Protein AF-A0A7J6SIX1-F1 (afdb_monomer_lite)

Foldseek 3Di:
DCQCVAPVVQQQSVQPLVSVLLVVLLQVLQVVCVFVRDDPPLSNVLVVLLQVLQCVQLVHRSSPQDSPDPSGDDPVSSVVSSVRSSVVSVVVCVVLVLCRGPVRVVVVVVVVVVVVVVVVVVD

Sequence (123 aa):
VDIPRTFSELSIFTSERIQKMMERILYIWAARNPTPGYVQGINDILTPFVVILLQAKAGLPIKDVNVDDETLPRDGELMEVESDAYWLLSRVLSDIKDYYTPGQPGIQRLILRLKDIVKRVDE

Secondary structure (DSSP, 8-state):
--GGGTTTTSGGGG-HHHHHHHHHHHHHHHHH-TTT-S-TTHHHHHHHHHHHHHHHHHSS-GGG--TTSTTSPPHHHHHHHHHHHHHHHHHHHHHSHHHHSTT-HHHHHHHHHHHHHHHHH--

pLDDT: mean 91.61, std 7.69, range [64.06, 98.56]

Organism: Perkinsus olseni (NCBI:txid32597)

InterPro domains:
  IPR000195 Rab-GAP-TBC domain [PF00566] (2-122)
  IPR000195 Rab-GAP-TBC domain [PS50086] (1-123)
  IPR035969 Rab-GAP-TBC domain superfamily [SSF47923] (1-122)

Structure (mmCIF, N/CA/C/O backbone):
data_AF-A0A7J6SIX1-F1
#
_entry.id   AF-A0A7J6SIX1-F1
#
loop_
_atom_site.group_PDB
_atom_site.id
_atom_site.type_symbol
_atom_site.label_atom_id
_atom_site.label_alt_id
_atom_site.label_comp_id
_atom_site.label_asym_id
_atom_site.label_entity_id
_atom_site.label_seq_id
_atom_site.pdbx_PDB_ins_code
_atom_site.Cartn_x
_atom_site.Cartn_y
_atom_site.Cartn_z
_atom_site.occupancy
_atom_site.B_iso_or_equiv
_atom_site.auth_seq_id
_atom_site.auth_comp_id
_atom_site.auth_asym_id
_atom_site.auth_atom_id
_atom_site.pdbx_PDB_model_num
ATOM 1 N N . VAL A 1 1 ? 11.097 6.589 4.397 1.00 64.81 1 VAL A N 1
ATOM 2 C CA . VAL A 1 1 ? 11.548 5.948 5.664 1.00 64.81 1 VAL A CA 1
ATOM 3 C C . VAL A 1 1 ? 10.816 4.626 5.944 1.00 64.81 1 VAL A C 1
ATOM 5 O O . VAL A 1 1 ? 11.400 3.760 6.585 1.00 64.81 1 VAL A O 1
ATOM 8 N N . ASP A 1 2 ? 9.605 4.392 5.416 1.00 87.19 2 ASP A N 1
ATOM 9 C CA . ASP A 1 2 ? 8.855 3.147 5.703 1.00 87.19 2 ASP A CA 1
ATOM 10 C C . ASP A 1 2 ? 9.098 2.022 4.691 1.00 87.19 2 ASP A C 1
ATOM 12 O O . ASP A 1 2 ? 9.168 0.855 5.072 1.00 87.19 2 ASP A O 1
ATOM 16 N N . ILE A 1 3 ? 9.326 2.367 3.422 1.00 90.69 3 ILE A N 1
ATOM 17 C CA . ILE A 1 3 ? 9.530 1.391 2.345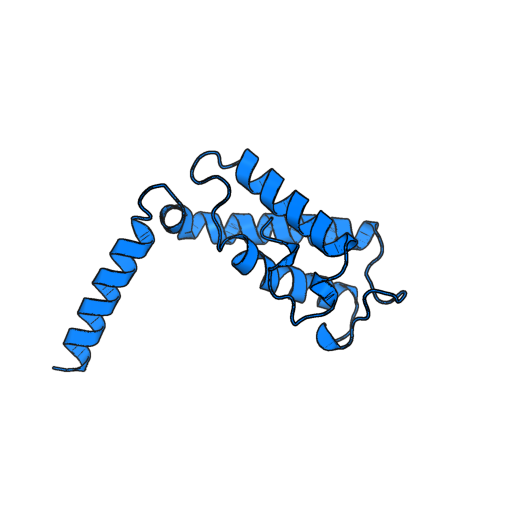 1.00 90.69 3 ILE A CA 1
ATOM 18 C C . ILE A 1 3 ? 10.678 0.403 2.611 1.00 90.69 3 ILE A C 1
ATOM 20 O O . ILE A 1 3 ? 10.418 -0.793 2.522 1.00 90.69 3 ILE A O 1
ATOM 24 N N . PRO A 1 4 ? 11.885 0.816 3.054 1.00 88.06 4 PRO A N 1
ATOM 25 C CA . PRO A 1 4 ? 12.965 -0.142 3.324 1.00 88.06 4 PRO A CA 1
ATOM 26 C C . PRO A 1 4 ? 12.654 -1.162 4.431 1.00 88.06 4 PRO A C 1
ATOM 28 O O . PRO A 1 4 ? 13.326 -2.181 4.537 1.00 88.06 4 PRO A O 1
ATOM 31 N N . ARG A 1 5 ? 11.656 -0.879 5.281 1.00 86.50 5 ARG A N 1
ATOM 32 C CA . ARG A 1 5 ? 11.215 -1.746 6.387 1.00 86.50 5 ARG A CA 1
ATOM 33 C C . ARG A 1 5 ? 9.988 -2.589 6.023 1.00 86.50 5 ARG A C 1
ATOM 35 O O . ARG A 1 5 ? 9.577 -3.434 6.810 1.00 86.50 5 ARG A O 1
ATOM 42 N N . THR A 1 6 ? 9.376 -2.336 4.869 1.00 87.00 6 THR A N 1
ATOM 43 C CA . THR A 1 6 ? 8.121 -2.963 4.448 1.00 87.00 6 THR A CA 1
ATOM 44 C C . THR A 1 6 ? 8.401 -4.371 3.924 1.00 87.00 6 THR A C 1
ATOM 46 O O . THR A 1 6 ? 9.036 -4.518 2.886 1.00 87.00 6 THR A O 1
ATOM 49 N N . PHE A 1 7 ? 7.930 -5.401 4.640 1.00 82.75 7 PHE A N 1
ATOM 50 C CA . PHE A 1 7 ? 8.038 -6.818 4.250 1.00 82.75 7 PHE A CA 1
ATOM 51 C C . PHE A 1 7 ? 9.449 -7.254 3.797 1.00 82.75 7 PHE A C 1
ATOM 53 O O . PHE A 1 7 ? 9.606 -7.971 2.811 1.00 82.75 7 PHE A O 1
ATOM 60 N N . SER A 1 8 ? 10.485 -6.861 4.548 1.00 79.75 8 SER A N 1
ATOM 61 C CA . SER A 1 8 ? 11.899 -7.101 4.202 1.00 79.75 8 SER A CA 1
ATOM 62 C C . SER A 1 8 ? 12.316 -8.578 4.124 1.00 79.75 8 SER A C 1
ATOM 64 O O . SER A 1 8 ? 13.422 -8.873 3.683 1.00 79.75 8 SER A O 1
ATOM 66 N N . GLU A 1 9 ? 11.465 -9.506 4.566 1.00 82.94 9 GLU A N 1
ATOM 67 C CA . GLU A 1 9 ? 11.692 -10.953 4.446 1.00 82.94 9 GLU A CA 1
ATOM 68 C C . GLU A 1 9 ? 11.577 -11.455 2.999 1.00 82.94 9 GLU A C 1
ATOM 70 O O . GLU A 1 9 ? 12.178 -12.469 2.648 1.00 82.94 9 GLU A O 1
ATOM 75 N N . LEU A 1 10 ? 10.828 -10.750 2.144 1.00 84.75 10 LEU A N 1
ATOM 76 C CA . LEU A 1 10 ? 10.752 -11.053 0.718 1.00 84.75 10 LEU A CA 1
ATOM 77 C C . LEU A 1 10 ? 11.826 -10.258 -0.026 1.00 84.75 10 LEU A C 1
ATOM 79 O O . LEU A 1 10 ? 11.788 -9.027 -0.060 1.00 84.75 10 LEU A O 1
ATOM 83 N N . SER A 1 11 ? 12.752 -10.976 -0.669 1.00 86.38 11 SER A N 1
ATOM 84 C CA . SER A 1 11 ? 13.891 -10.407 -1.405 1.00 86.38 11 SER A CA 1
ATOM 85 C C . SER A 1 11 ? 13.474 -9.311 -2.383 1.00 86.38 11 SER A C 1
ATOM 87 O O . SER A 1 11 ? 14.125 -8.279 -2.455 1.00 86.38 11 SER A O 1
ATOM 89 N N . ILE A 1 12 ? 12.341 -9.462 -3.072 1.00 89.12 12 ILE A N 1
ATOM 90 C CA . ILE A 1 12 ? 11.835 -8.458 -4.019 1.00 89.12 12 ILE A CA 1
ATOM 91 C C . ILE A 1 12 ? 11.708 -7.045 -3.427 1.00 89.12 12 ILE A C 1
ATOM 93 O O . ILE A 1 12 ? 11.915 -6.066 -4.143 1.00 89.12 12 ILE A O 1
ATOM 97 N N . PHE A 1 13 ? 11.423 -6.916 -2.127 1.00 91.00 13 PHE A N 1
ATOM 98 C CA . PHE A 1 13 ? 11.275 -5.623 -1.459 1.00 91.00 13 PHE A CA 1
ATOM 99 C C . PHE A 1 13 ? 12.607 -5.020 -1.001 1.00 91.00 13 PHE A C 1
ATOM 101 O O . PHE A 1 13 ? 12.635 -3.860 -0.592 1.00 91.00 13 PHE A O 1
ATOM 108 N N . THR A 1 14 ? 13.724 -5.742 -1.118 1.00 88.88 14 THR A N 1
ATOM 109 C CA . THR A 1 14 ? 15.070 -5.170 -0.949 1.00 88.88 14 THR A CA 1
ATOM 110 C C . THR A 1 14 ? 15.581 -4.510 -2.234 1.00 88.88 14 THR A C 1
ATOM 112 O O . THR A 1 14 ? 16.511 -3.708 -2.179 1.00 88.88 14 THR A O 1
ATOM 115 N N . SER A 1 15 ? 14.942 -4.779 -3.381 1.00 89.69 15 SER A N 1
ATOM 116 C CA . SER A 1 15 ? 15.270 -4.163 -4.668 1.00 89.69 15 SER A CA 1
ATOM 117 C C . SER A 1 15 ? 15.062 -2.651 -4.657 1.00 89.69 15 SER A C 1
ATOM 119 O O . SER A 1 15 ? 13.937 -2.174 -4.497 1.00 89.69 15 SER A O 1
ATOM 121 N N . GLU A 1 16 ? 16.108 -1.882 -4.961 1.00 90.44 16 GLU A N 1
ATOM 122 C CA . GLU A 1 16 ? 16.004 -0.421 -5.073 1.00 90.44 16 GLU A CA 1
ATOM 123 C C . GLU A 1 16 ? 15.000 0.004 -6.164 1.00 90.44 16 GLU A C 1
ATOM 125 O O . GLU A 1 16 ? 14.288 0.999 -6.008 1.00 90.44 16 GLU A O 1
ATOM 130 N N . ARG A 1 17 ? 14.883 -0.769 -7.257 1.00 91.00 17 ARG A N 1
ATOM 131 C CA . ARG A 1 17 ? 13.912 -0.504 -8.336 1.00 91.00 17 ARG A CA 1
ATOM 132 C C . ARG A 1 17 ? 12.476 -0.617 -7.822 1.00 91.00 17 ARG A C 1
ATOM 134 O O . ARG A 1 17 ? 11.673 0.289 -8.059 1.00 91.00 17 ARG A O 1
ATOM 141 N N . ILE A 1 18 ? 12.173 -1.684 -7.080 1.00 92.50 18 ILE A N 1
ATOM 142 C CA . ILE A 1 18 ? 10.844 -1.912 -6.495 1.00 92.50 18 ILE A CA 1
ATOM 143 C C . ILE A 1 18 ? 10.557 -0.900 -5.386 1.00 92.50 18 ILE A C 1
ATOM 145 O O . ILE A 1 18 ? 9.470 -0.324 -5.358 1.00 92.50 18 ILE A O 1
ATOM 149 N N . GLN A 1 19 ? 11.533 -0.599 -4.527 1.00 94.19 19 GLN A N 1
ATOM 150 C CA . GLN A 1 19 ? 11.377 0.412 -3.482 1.00 94.19 19 GLN A CA 1
ATOM 151 C C . GLN A 1 19 ? 11.049 1.786 -4.075 1.00 94.19 19 GLN A C 1
ATOM 153 O O . GLN A 1 19 ? 10.064 2.400 -3.673 1.00 94.19 19 GLN A O 1
ATOM 158 N N . LYS A 1 20 ? 11.791 2.238 -5.095 1.00 94.62 20 LYS A N 1
ATOM 159 C CA . LYS A 1 20 ? 11.509 3.510 -5.780 1.00 94.62 20 LYS A CA 1
ATOM 160 C C . LYS A 1 20 ? 10.130 3.529 -6.434 1.00 94.62 20 LYS A C 1
ATOM 162 O O . LYS A 1 20 ? 9.469 4.564 -6.417 1.00 94.62 20 LYS A O 1
ATOM 167 N N . MET A 1 21 ? 9.691 2.412 -7.014 1.00 96.06 21 MET A N 1
ATOM 168 C CA . MET A 1 21 ? 8.339 2.281 -7.566 1.00 96.06 21 MET A CA 1
ATOM 169 C C . MET A 1 21 ? 7.278 2.449 -6.473 1.00 96.06 21 MET A C 1
ATOM 171 O O . MET A 1 21 ? 6.368 3.261 -6.615 1.00 96.06 21 MET A O 1
ATOM 175 N N . MET A 1 22 ? 7.424 1.749 -5.347 1.00 97.44 22 MET A N 1
ATOM 176 C CA . MET A 1 22 ? 6.502 1.876 -4.218 1.00 97.44 22 MET A CA 1
ATOM 177 C C . MET A 1 22 ? 6.497 3.290 -3.628 1.00 97.44 22 MET A C 1
ATOM 179 O O . MET A 1 22 ? 5.429 3.828 -3.337 1.00 97.44 22 MET A O 1
ATOM 183 N N . GLU A 1 23 ? 7.664 3.923 -3.491 1.00 97.00 23 GLU A N 1
ATOM 184 C CA . GLU A 1 23 ? 7.777 5.308 -3.028 1.00 97.00 23 GLU A CA 1
ATOM 185 C C . GLU A 1 23 ? 7.020 6.275 -3.940 1.00 97.00 23 GLU A C 1
ATOM 187 O O . GLU A 1 23 ? 6.272 7.112 -3.434 1.00 97.00 23 GLU A O 1
ATOM 192 N N . ARG A 1 24 ? 7.140 6.135 -5.269 1.00 97.56 24 ARG A N 1
ATOM 193 C CA . ARG A 1 24 ? 6.382 6.956 -6.227 1.00 97.56 24 ARG A CA 1
ATOM 194 C C . ARG A 1 24 ? 4.878 6.764 -6.076 1.00 97.56 24 ARG A C 1
ATOM 196 O O . ARG A 1 24 ? 4.160 7.758 -5.977 1.00 97.56 24 ARG A O 1
ATOM 203 N N . ILE A 1 25 ? 4.408 5.518 -5.993 1.00 98.19 25 ILE A N 1
ATOM 204 C CA . ILE A 1 25 ? 2.981 5.207 -5.814 1.00 98.19 25 ILE A CA 1
ATOM 205 C C . ILE A 1 25 ? 2.442 5.887 -4.555 1.00 98.19 25 ILE A C 1
ATOM 207 O O . ILE A 1 25 ? 1.458 6.627 -4.619 1.00 98.19 25 ILE A O 1
ATOM 211 N N . LEU A 1 26 ? 3.097 5.664 -3.413 1.00 97.81 26 LEU A N 1
ATOM 212 C CA . LEU A 1 26 ? 2.660 6.202 -2.125 1.00 97.81 26 LEU A CA 1
ATOM 213 C C . LEU A 1 26 ? 2.741 7.728 -2.087 1.00 97.81 26 LEU A C 1
ATOM 215 O O . LEU A 1 26 ? 1.828 8.376 -1.573 1.00 97.81 26 LEU A O 1
ATOM 219 N N . TYR A 1 27 ? 3.796 8.307 -2.662 1.00 97.38 27 TYR A N 1
ATOM 220 C CA . TYR A 1 27 ? 3.969 9.751 -2.753 1.00 97.38 27 TYR A CA 1
ATOM 221 C C . TYR A 1 27 ? 2.861 10.397 -3.589 1.00 97.38 27 TYR A C 1
ATOM 223 O O . TYR A 1 27 ? 2.192 11.319 -3.120 1.00 97.38 27 TYR A O 1
ATOM 231 N N . ILE A 1 28 ? 2.615 9.889 -4.802 1.00 98.00 28 ILE A N 1
ATOM 232 C CA . ILE A 1 28 ? 1.571 10.405 -5.697 1.00 98.00 28 ILE A CA 1
ATOM 233 C C . ILE A 1 28 ? 0.195 10.236 -5.052 1.00 98.00 28 ILE A C 1
ATOM 235 O O . ILE A 1 28 ? -0.635 11.148 -5.109 1.00 98.00 28 ILE A O 1
ATOM 239 N N . TRP A 1 29 ? -0.062 9.089 -4.417 1.00 97.62 29 TRP A N 1
ATOM 240 C CA . TRP A 1 29 ? -1.328 8.845 -3.736 1.00 97.62 29 TRP A CA 1
ATOM 241 C C . TRP A 1 29 ? -1.558 9.841 -2.598 1.00 97.62 29 TRP A C 1
ATOM 243 O O . TRP A 1 29 ? -2.625 10.458 -2.539 1.00 97.62 29 TRP A O 1
ATOM 253 N N . ALA A 1 30 ? -0.553 10.053 -1.745 1.00 96.81 30 ALA A N 1
ATOM 254 C CA . ALA A 1 30 ? -0.624 10.988 -0.629 1.00 96.81 30 ALA A CA 1
ATOM 255 C C . ALA A 1 30 ? -0.800 12.438 -1.101 1.00 96.81 30 ALA A C 1
ATOM 257 O O . ALA A 1 30 ? -1.647 13.155 -0.571 1.00 96.81 30 ALA A O 1
ATOM 258 N N . ALA A 1 31 ? -0.070 12.853 -2.141 1.00 97.19 31 ALA A N 1
ATOM 259 C CA . ALA A 1 31 ? -0.195 14.188 -2.725 1.00 97.19 31 ALA A CA 1
ATOM 260 C C . ALA A 1 31 ? -1.608 14.456 -3.274 1.00 97.19 31 ALA A C 1
ATOM 262 O O . ALA A 1 31 ? -2.122 15.568 -3.166 1.00 97.19 31 ALA A O 1
ATOM 263 N N . ARG A 1 32 ? -2.267 13.430 -3.829 1.00 96.75 32 ARG A N 1
ATOM 264 C CA . ARG A 1 32 ? -3.640 13.521 -4.360 1.00 96.75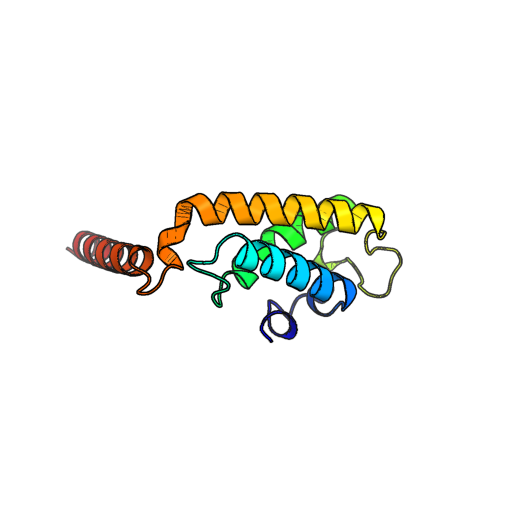 32 ARG A CA 1
ATOM 265 C C . ARG A 1 32 ? -4.724 13.353 -3.297 1.00 96.75 32 ARG A C 1
ATOM 267 O O . ARG A 1 32 ? -5.886 13.644 -3.572 1.00 96.75 32 ARG A O 1
ATOM 274 N N . ASN A 1 33 ? -4.361 12.931 -2.088 1.00 95.31 33 ASN A N 1
ATOM 275 C CA . ASN A 1 33 ? -5.270 12.756 -0.961 1.00 95.31 33 ASN A CA 1
ATOM 276 C C . ASN A 1 33 ? -4.731 13.488 0.280 1.00 95.31 33 ASN A C 1
ATOM 278 O O . ASN A 1 33 ? -4.337 12.819 1.231 1.00 95.31 33 ASN A O 1
ATOM 282 N N . PRO A 1 34 ? -4.752 14.839 0.327 1.00 91.12 34 PRO A N 1
ATOM 283 C CA . PRO A 1 34 ? -4.127 15.628 1.403 1.00 91.12 34 PRO A CA 1
ATOM 284 C C . PRO A 1 34 ? -4.660 15.315 2.806 1.00 91.12 34 PRO A C 1
ATOM 286 O O . PRO A 1 34 ? -4.005 15.558 3.813 1.00 91.12 34 PRO A O 1
ATOM 289 N N . THR A 1 35 ? -5.872 14.769 2.878 1.00 91.06 35 THR A N 1
ATOM 290 C CA . THR A 1 35 ? -6.415 14.138 4.077 1.00 91.06 35 THR A CA 1
ATOM 291 C C . THR A 1 35 ? -6.970 12.784 3.639 1.00 91.06 35 THR A C 1
ATOM 293 O O . THR A 1 35 ? -7.969 12.745 2.906 1.00 91.06 35 THR A O 1
ATOM 296 N N . PRO A 1 36 ? -6.309 11.671 4.003 1.00 90.50 36 PRO A N 1
ATOM 297 C CA . PRO A 1 36 ? -5.384 11.512 5.140 1.00 90.50 36 PRO A CA 1
ATOM 298 C C . PRO A 1 36 ? -3.898 11.870 4.931 1.00 90.50 36 PRO A C 1
ATOM 300 O O . PRO A 1 36 ? -3.179 11.998 5.915 1.00 90.50 36 PRO A O 1
ATOM 303 N N . GLY A 1 37 ? -3.422 12.029 3.697 1.00 94.06 37 GLY A N 1
ATOM 304 C CA . GLY A 1 37 ? -1.988 11.999 3.394 1.00 94.06 37 GLY A CA 1
ATOM 305 C C . GLY A 1 37 ? -1.405 10.590 3.567 1.00 94.06 37 GLY A C 1
ATOM 306 O O . GLY A 1 37 ? -2.147 9.615 3.685 1.00 94.06 37 GLY A O 1
ATOM 307 N N . TYR A 1 38 ? -0.075 10.458 3.573 1.00 95.44 38 TYR A N 1
ATOM 308 C CA . TYR A 1 38 ? 0.557 9.172 3.877 1.00 95.44 38 TYR A CA 1
ATOM 309 C C . TYR A 1 38 ? 0.450 8.868 5.374 1.00 95.44 38 TYR A C 1
ATOM 311 O O . TYR A 1 38 ? 0.844 9.681 6.209 1.00 95.44 38 TYR A O 1
ATOM 319 N N . VAL A 1 39 ? -0.035 7.671 5.696 1.00 95.12 39 VAL A N 1
ATOM 320 C CA . VAL A 1 39 ? -0.098 7.132 7.053 1.00 95.12 39 VAL A CA 1
ATOM 321 C C . VAL A 1 39 ? 0.559 5.758 7.038 1.00 95.12 39 VAL A C 1
ATOM 323 O O . VAL A 1 39 ? 0.297 4.952 6.139 1.00 95.12 39 VAL A O 1
ATOM 326 N N . GLN A 1 40 ? 1.409 5.493 8.029 1.00 93.62 40 GLN A N 1
ATOM 327 C CA . GLN A 1 40 ? 2.044 4.188 8.202 1.00 93.62 40 GLN A CA 1
ATOM 328 C C . GLN A 1 40 ? 0.974 3.081 8.225 1.00 93.62 40 GLN A C 1
ATOM 330 O O . GLN A 1 40 ? -0.062 3.220 8.878 1.00 93.62 40 GLN A O 1
ATOM 335 N N . GLY A 1 41 ? 1.207 2.004 7.475 1.00 93.06 41 GLY A N 1
ATOM 336 C CA . GLY A 1 41 ? 0.239 0.934 7.219 1.00 93.06 41 GLY A CA 1
ATOM 337 C C . GLY A 1 41 ? -0.333 0.960 5.799 1.00 93.06 41 GLY A C 1
ATOM 338 O O . GLY A 1 41 ? -0.718 -0.080 5.274 1.00 93.06 41 GLY A O 1
ATOM 339 N N . ILE A 1 42 ? -0.333 2.113 5.115 1.00 96.31 42 ILE A N 1
ATOM 340 C CA . ILE A 1 42 ? -0.722 2.175 3.692 1.00 96.31 42 ILE A CA 1
ATOM 341 C C . ILE A 1 42 ? 0.307 1.451 2.808 1.00 96.31 42 ILE A C 1
ATOM 343 O O . ILE A 1 42 ? -0.055 0.793 1.835 1.00 96.31 42 ILE A O 1
ATOM 347 N N . ASN A 1 43 ? 1.590 1.529 3.171 1.00 96.50 43 ASN A N 1
ATOM 348 C CA . ASN A 1 43 ? 2.667 0.761 2.539 1.00 96.50 43 ASN A CA 1
ATOM 349 C C . ASN A 1 43 ? 2.399 -0.753 2.596 1.00 96.50 43 ASN A C 1
ATOM 351 O O . ASN A 1 43 ? 2.695 -1.449 1.630 1.00 96.50 43 ASN A O 1
ATOM 355 N N . ASP A 1 44 ? 1.788 -1.242 3.677 1.00 95.88 44 ASP A N 1
ATOM 356 C CA . ASP A 1 44 ? 1.476 -2.662 3.846 1.00 95.88 44 ASP A CA 1
ATOM 357 C C . ASP A 1 44 ? 0.268 -3.095 3.003 1.00 95.88 44 ASP A C 1
ATOM 359 O O . ASP A 1 44 ? 0.224 -4.223 2.528 1.00 95.88 44 ASP A O 1
ATOM 363 N N . ILE A 1 45 ? -0.684 -2.194 2.732 1.00 96.62 45 ILE A N 1
ATOM 364 C CA . ILE A 1 45 ? -1.781 -2.455 1.779 1.00 96.62 45 ILE A CA 1
ATOM 365 C C . ILE A 1 45 ? -1.261 -2.547 0.340 1.00 96.62 45 ILE A C 1
ATOM 367 O O . ILE A 1 45 ? -1.824 -3.273 -0.478 1.00 96.62 45 ILE A O 1
ATOM 371 N N . LEU A 1 46 ? -0.192 -1.821 0.012 1.00 97.44 46 LEU A N 1
ATOM 372 C CA . LEU A 1 46 ? 0.382 -1.826 -1.332 1.00 97.44 46 LEU A CA 1
ATOM 373 C C . LEU A 1 46 ? 1.081 -3.156 -1.671 1.00 97.44 46 LEU A C 1
ATOM 375 O O . LEU A 1 46 ? 1.061 -3.577 -2.830 1.00 97.44 46 LEU A O 1
ATOM 379 N N . THR A 1 47 ? 1.685 -3.832 -0.690 1.00 95.62 47 THR A N 1
ATOM 380 C CA . THR A 1 47 ? 2.504 -5.030 -0.936 1.00 95.62 47 THR A CA 1
ATOM 381 C C . THR A 1 47 ? 1.792 -6.190 -1.635 1.00 95.62 47 THR A C 1
ATOM 383 O O . THR A 1 47 ? 2.388 -6.710 -2.582 1.00 95.62 47 THR A O 1
ATOM 386 N N . PRO A 1 48 ? 0.549 -6.600 -1.291 1.00 95.81 48 PRO A N 1
ATOM 387 C CA . PRO A 1 48 ? -0.116 -7.688 -2.006 1.00 95.81 48 PRO A CA 1
ATOM 388 C C . PRO A 1 48 ? -0.341 -7.366 -3.487 1.00 95.81 48 PRO A C 1
ATOM 390 O O . PRO A 1 48 ? -0.202 -8.255 -4.326 1.00 95.81 48 PRO A O 1
ATOM 393 N N . PHE A 1 49 ? -0.633 -6.108 -3.836 1.00 97.25 49 PHE A N 1
ATOM 394 C CA . PHE A 1 49 ? -0.796 -5.709 -5.236 1.00 97.25 49 PHE A CA 1
ATOM 395 C C . PHE A 1 49 ? 0.523 -5.794 -5.993 1.00 97.25 49 PHE A C 1
ATOM 397 O O . PHE A 1 49 ? 0.568 -6.378 -7.071 1.00 97.25 49 PHE A O 1
ATOM 404 N N . VAL A 1 50 ? 1.604 -5.277 -5.402 1.00 95.50 50 VAL A N 1
ATOM 405 C CA . VAL A 1 50 ? 2.945 -5.351 -5.995 1.00 95.50 50 VAL A CA 1
ATOM 406 C C . VAL A 1 50 ? 3.357 -6.807 -6.215 1.00 95.50 50 VAL A C 1
ATOM 408 O O . VAL A 1 50 ? 3.786 -7.153 -7.309 1.00 95.50 50 VAL A O 1
ATOM 411 N N . VAL A 1 51 ? 3.158 -7.680 -5.224 1.00 94.25 51 VAL A N 1
ATOM 412 C CA . VAL A 1 51 ? 3.478 -9.113 -5.327 1.00 94.25 51 VAL A CA 1
ATOM 413 C C . VAL A 1 51 ? 2.720 -9.784 -6.470 1.00 94.25 51 VAL A C 1
ATOM 415 O O . VAL A 1 51 ? 3.338 -10.435 -7.310 1.00 94.25 51 VAL A O 1
ATOM 418 N N . ILE A 1 52 ? 1.394 -9.629 -6.519 1.00 94.94 52 ILE A N 1
ATOM 419 C CA . ILE A 1 52 ? 0.552 -10.308 -7.514 1.00 94.94 52 ILE A CA 1
ATOM 420 C C . ILE A 1 52 ? 0.873 -9.812 -8.928 1.00 94.94 52 ILE A C 1
ATOM 422 O O . ILE A 1 52 ? 0.987 -10.620 -9.849 1.00 94.94 52 ILE A O 1
ATOM 426 N N . LEU A 1 53 ? 1.048 -8.500 -9.103 1.00 95.50 53 LEU A N 1
ATOM 427 C CA . LEU A 1 53 ? 1.329 -7.900 -10.406 1.00 95.50 53 LEU A CA 1
ATOM 428 C C . LEU A 1 53 ? 2.737 -8.247 -10.908 1.00 95.50 53 LEU A C 1
ATOM 430 O O . LEU A 1 53 ? 2.891 -8.610 -12.073 1.00 95.50 53 LEU A O 1
ATOM 434 N N . LEU A 1 54 ? 3.754 -8.209 -10.040 1.00 92.50 54 LEU A N 1
ATOM 435 C CA . LEU A 1 54 ? 5.109 -8.636 -10.401 1.00 92.50 54 LEU A CA 1
ATOM 436 C C . LEU A 1 54 ? 5.146 -10.119 -10.764 1.00 92.50 54 LEU A C 1
ATOM 438 O O . LEU A 1 54 ? 5.732 -10.474 -11.781 1.00 92.50 54 LEU A O 1
ATOM 442 N N . GLN A 1 55 ? 4.480 -10.973 -9.985 1.00 92.06 55 GLN A N 1
ATOM 443 C CA . GLN A 1 55 ? 4.367 -12.399 -10.291 1.00 92.06 55 GLN A CA 1
ATOM 444 C C . GLN A 1 55 ? 3.694 -12.632 -11.652 1.00 92.06 55 GLN A C 1
ATOM 446 O O . GLN A 1 55 ? 4.149 -13.470 -12.429 1.00 92.06 55 GLN A O 1
ATOM 451 N N . ALA A 1 56 ? 2.639 -11.875 -11.969 1.00 92.19 56 ALA A N 1
ATOM 452 C CA . ALA A 1 56 ? 1.961 -11.974 -13.258 1.00 92.19 56 ALA A CA 1
ATOM 453 C C . ALA A 1 56 ? 2.870 -11.589 -14.439 1.00 92.19 56 ALA A C 1
ATOM 455 O O . ALA A 1 56 ? 2.768 -12.204 -15.498 1.00 92.19 56 ALA A O 1
ATOM 456 N N . LYS A 1 57 ? 3.768 -10.608 -14.263 1.00 90.62 57 LYS A N 1
ATOM 457 C CA . LYS A 1 57 ? 4.745 -10.208 -15.291 1.00 90.62 57 LYS A CA 1
ATOM 458 C C . LYS A 1 57 ? 5.934 -11.166 -15.387 1.00 90.62 57 LYS A C 1
ATOM 460 O O . LYS A 1 57 ? 6.353 -11.488 -16.490 1.00 90.62 57 LYS A O 1
ATOM 465 N N . ALA A 1 58 ? 6.446 -11.644 -14.255 1.00 88.25 58 ALA A N 1
ATOM 466 C CA . ALA A 1 58 ? 7.600 -12.540 -14.208 1.00 88.25 58 ALA A CA 1
ATOM 467 C C . ALA A 1 58 ? 7.271 -13.975 -14.662 1.00 88.25 58 ALA A C 1
ATOM 469 O O . ALA A 1 58 ? 8.160 -14.711 -15.079 1.00 88.25 58 ALA A O 1
ATOM 470 N N . GLY A 1 59 ? 6.005 -14.401 -14.564 1.00 87.69 59 GLY A N 1
ATOM 471 C CA . GLY A 1 59 ? 5.574 -15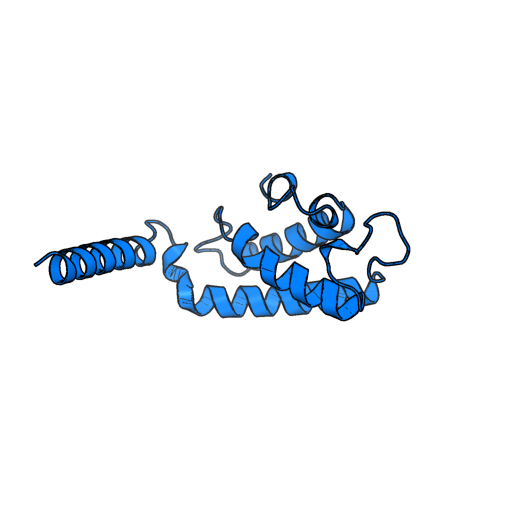.750 -14.954 1.00 87.69 59 GLY A CA 1
ATOM 472 C C . GLY A 1 59 ? 6.044 -16.867 -14.011 1.00 87.69 59 GLY A C 1
ATOM 473 O O . GLY A 1 59 ? 5.906 -18.044 -14.337 1.00 87.69 59 GLY A O 1
ATOM 474 N N . LEU A 1 60 ? 6.581 -16.512 -12.842 1.00 86.69 60 LEU A N 1
ATOM 475 C CA . LEU A 1 60 ? 7.113 -17.418 -11.822 1.00 86.69 60 LEU A CA 1
ATOM 476 C C . LEU A 1 60 ? 6.588 -17.011 -10.438 1.00 86.69 60 LEU A C 1
ATOM 478 O O . LEU A 1 60 ? 6.273 -15.835 -10.237 1.00 86.69 60 LEU A O 1
ATOM 482 N N . PRO A 1 61 ? 6.497 -17.938 -9.465 1.00 87.69 61 PRO A N 1
ATOM 483 C CA . PRO A 1 61 ? 6.144 -17.584 -8.094 1.00 87.69 61 PRO A CA 1
ATOM 484 C C . PRO A 1 61 ? 7.067 -16.490 -7.552 1.00 87.69 61 PRO A C 1
ATOM 486 O O . PRO A 1 61 ? 8.280 -16.571 -7.717 1.00 87.69 61 PRO A O 1
ATOM 489 N N . ILE A 1 62 ? 6.516 -15.490 -6.854 1.00 86.19 62 ILE A N 1
ATOM 490 C CA . ILE A 1 62 ? 7.293 -14.308 -6.434 1.00 86.19 62 ILE A CA 1
ATOM 491 C C . ILE A 1 62 ? 8.529 -14.642 -5.582 1.00 86.19 62 ILE A C 1
ATOM 493 O O . ILE A 1 62 ? 9.533 -13.944 -5.631 1.00 86.19 62 ILE A O 1
ATOM 497 N N . LYS A 1 63 ? 8.457 -15.731 -4.811 1.00 85.19 63 LYS A N 1
ATOM 498 C CA . LYS A 1 63 ? 9.550 -16.252 -3.976 1.00 85.19 63 LYS A CA 1
ATOM 499 C C . LYS A 1 63 ? 10.759 -16.735 -4.787 1.00 85.19 63 LYS A C 1
ATOM 501 O O . LYS A 1 63 ? 11.855 -16.804 -4.246 1.00 85.19 63 LYS A O 1
ATOM 506 N N . ASP A 1 64 ? 10.532 -17.081 -6.051 1.00 84.88 64 ASP A N 1
ATOM 507 C CA . ASP A 1 64 ? 11.532 -17.605 -6.976 1.00 84.88 64 ASP A CA 1
ATOM 508 C C . ASP A 1 64 ? 12.052 -16.489 -7.910 1.00 84.88 64 ASP A C 1
ATOM 510 O O . ASP A 1 64 ? 12.963 -16.723 -8.700 1.00 84.88 64 ASP A O 1
ATOM 514 N N . VAL A 1 65 ? 11.498 -15.269 -7.818 1.00 82.12 65 VAL A N 1
ATOM 515 C CA . VAL A 1 65 ? 11.974 -14.091 -8.557 1.00 82.12 65 VAL A CA 1
ATOM 516 C C . VAL A 1 65 ? 13.243 -13.564 -7.894 1.00 82.12 65 VAL A C 1
ATOM 518 O O . VAL A 1 65 ? 13.247 -13.212 -6.711 1.00 82.12 65 VAL A O 1
ATOM 521 N N . ASN A 1 66 ? 14.322 -13.478 -8.672 1.00 79.25 66 ASN A N 1
ATOM 522 C CA . ASN A 1 66 ? 15.588 -12.926 -8.212 1.00 79.25 66 ASN A CA 1
ATOM 523 C C . ASN A 1 66 ? 15.707 -11.452 -8.621 1.00 79.25 66 ASN A C 1
ATOM 525 O O . ASN A 1 66 ? 15.513 -11.085 -9.777 1.00 79.25 66 ASN A O 1
ATOM 529 N N . VAL A 1 67 ? 16.050 -10.616 -7.645 1.00 72.94 67 VAL A N 1
ATOM 530 C CA . VAL A 1 67 ? 16.212 -9.167 -7.791 1.00 72.94 67 VAL A CA 1
ATOM 531 C C . VAL A 1 67 ? 17.406 -8.789 -8.670 1.00 72.94 67 VAL A C 1
ATOM 533 O O . VAL A 1 67 ? 17.394 -7.725 -9.282 1.00 72.94 67 VAL A O 1
ATOM 536 N N . ASP A 1 68 ? 18.413 -9.654 -8.748 1.00 69.50 68 ASP A N 1
ATOM 537 C CA . ASP A 1 68 ? 19.659 -9.390 -9.473 1.00 69.50 68 ASP A CA 1
ATOM 538 C C . ASP A 1 68 ? 19.707 -10.066 -10.855 1.00 69.50 68 ASP A C 1
ATOM 540 O O . ASP A 1 68 ? 20.736 -10.034 -11.527 1.00 69.50 68 ASP A O 1
ATOM 544 N N . ASP A 1 69 ? 18.603 -10.686 -11.282 1.00 69.69 69 ASP A N 1
ATOM 545 C CA . ASP A 1 69 ? 18.513 -11.445 -12.532 1.00 69.69 69 ASP A CA 1
ATOM 546 C C . ASP A 1 69 ? 17.564 -10.773 -13.544 1.00 69.69 69 ASP A C 1
ATOM 548 O O . ASP A 1 69 ? 16.735 -9.927 -13.196 1.00 69.69 69 ASP A O 1
ATOM 552 N N . GLU A 1 70 ? 17.620 -11.207 -14.804 1.00 64.06 70 GLU A N 1
ATOM 553 C CA . GLU A 1 70 ? 16.722 -10.785 -15.891 1.00 64.06 70 GLU A CA 1
ATOM 554 C C . GLU A 1 70 ? 15.244 -11.148 -15.634 1.00 64.06 70 GLU A C 1
ATOM 556 O O . GLU A 1 70 ? 14.362 -10.751 -16.393 1.00 64.06 70 GLU A O 1
ATOM 561 N N . THR A 1 71 ? 14.961 -11.887 -14.554 1.00 66.31 71 THR A N 1
ATOM 562 C CA . THR A 1 71 ? 13.602 -12.245 -14.118 1.00 66.31 71 THR A CA 1
ATOM 563 C C . THR A 1 71 ? 12.800 -11.064 -13.569 1.00 66.31 71 THR A C 1
ATOM 565 O O . THR A 1 71 ? 11.570 -11.136 -13.514 1.00 66.31 71 THR A O 1
ATOM 568 N N . LEU A 1 72 ? 13.459 -9.965 -13.180 1.00 74.56 72 LEU A N 1
ATOM 569 C CA . LEU A 1 72 ? 12.750 -8.732 -12.852 1.00 74.56 72 LEU A CA 1
ATOM 570 C C . LEU A 1 72 ? 12.135 -8.122 -14.118 1.00 74.56 72 LEU A C 1
ATOM 572 O O . LEU A 1 72 ? 12.847 -7.946 -15.110 1.00 74.56 72 LEU A O 1
ATOM 576 N N . PRO A 1 73 ? 10.861 -7.688 -14.068 1.00 79.56 73 PRO A N 1
ATOM 577 C CA . PRO A 1 73 ? 10.230 -7.054 -15.213 1.00 79.56 73 PRO A CA 1
ATOM 578 C C . PRO A 1 73 ? 11.038 -5.860 -15.741 1.00 79.56 73 PRO A C 1
ATOM 580 O O . PRO A 1 73 ? 11.703 -5.114 -14.999 1.00 79.56 73 PRO A O 1
ATOM 583 N N . ARG A 1 74 ? 10.985 -5.677 -17.061 1.00 86.44 74 ARG A N 1
ATOM 584 C CA . ARG A 1 74 ? 11.656 -4.556 -17.734 1.00 86.44 74 ARG A CA 1
ATOM 585 C C . ARG A 1 74 ? 10.998 -3.244 -17.322 1.00 86.44 74 ARG A C 1
ATOM 587 O O . ARG A 1 74 ? 9.870 -3.233 -16.841 1.00 86.44 74 ARG A O 1
ATOM 594 N N . ASP A 1 75 ? 11.664 -2.117 -17.559 1.00 86.62 75 ASP A N 1
ATOM 595 C CA . ASP A 1 75 ? 11.147 -0.806 -17.133 1.00 86.62 75 ASP A CA 1
ATOM 596 C C . ASP A 1 75 ? 9.733 -0.503 -17.661 1.00 86.62 75 ASP A C 1
ATOM 598 O O . ASP A 1 75 ? 8.917 0.051 -16.929 1.00 86.62 75 ASP A O 1
ATOM 602 N N . GLY A 1 76 ? 9.408 -0.929 -18.889 1.00 89.31 76 GLY A N 1
ATOM 603 C CA . GLY A 1 76 ? 8.050 -0.801 -19.433 1.00 89.31 76 GLY A CA 1
ATOM 604 C C . GLY A 1 76 ? 7.010 -1.615 -18.655 1.00 89.31 76 GLY A C 1
ATOM 605 O O . GLY A 1 76 ? 5.949 -1.104 -18.316 1.00 89.31 76 GLY A O 1
ATOM 606 N N . GLU A 1 77 ? 7.336 -2.855 -18.298 1.00 90.75 77 GLU A N 1
ATOM 607 C CA . GLU A 1 77 ? 6.447 -3.727 -17.523 1.00 90.75 77 GLU A CA 1
ATOM 608 C C . GLU A 1 77 ? 6.321 -3.256 -16.070 1.00 90.75 77 GLU A C 1
ATOM 610 O O . GLU A 1 77 ? 5.234 -3.311 -15.503 1.00 90.75 77 GLU A O 1
ATOM 615 N N . LEU A 1 78 ? 7.402 -2.740 -15.472 1.00 91.75 78 LEU A N 1
ATOM 616 C CA . LEU A 1 78 ? 7.346 -2.120 -14.147 1.00 91.75 78 LEU A CA 1
ATOM 617 C C . LEU A 1 78 ? 6.476 -0.863 -14.139 1.00 91.75 78 LEU A C 1
ATOM 619 O O . LEU A 1 78 ? 5.790 -0.625 -13.153 1.00 91.75 78 LEU A O 1
ATOM 623 N N . MET A 1 79 ? 6.462 -0.078 -15.218 1.00 94.75 79 MET A N 1
ATOM 624 C CA . MET A 1 79 ? 5.579 1.085 -15.329 1.00 94.75 79 MET A CA 1
ATOM 625 C C . MET A 1 79 ? 4.097 0.680 -15.388 1.00 94.75 79 MET A C 1
ATOM 627 O O . MET A 1 79 ? 3.246 1.356 -14.803 1.00 94.75 79 MET A O 1
ATOM 631 N N . GLU A 1 80 ? 3.781 -0.434 -16.052 1.00 96.31 80 GLU A N 1
ATOM 632 C CA . GLU A 1 80 ? 2.435 -1.020 -16.033 1.00 96.31 80 GLU A CA 1
ATOM 633 C C . GLU A 1 80 ? 2.066 -1.500 -14.623 1.00 96.31 80 GLU A C 1
ATOM 635 O O . GLU A 1 80 ? 1.017 -1.120 -14.104 1.00 96.31 80 GLU A O 1
ATOM 640 N N . VAL A 1 81 ? 2.962 -2.245 -13.961 1.00 96.44 81 VAL A N 1
ATOM 641 C CA . VAL A 1 81 ? 2.784 -2.690 -12.567 1.00 96.44 81 VAL A CA 1
ATOM 642 C C . VAL A 1 81 ? 2.567 -1.502 -11.631 1.00 96.44 81 VAL A C 1
ATOM 644 O O . VAL A 1 81 ? 1.673 -1.542 -10.789 1.00 96.44 81 VAL A O 1
ATOM 647 N N . GLU A 1 82 ? 3.351 -0.434 -11.781 1.00 97.75 82 GLU A N 1
ATOM 648 C CA . GLU A 1 82 ? 3.235 0.786 -10.981 1.00 97.75 82 GLU A CA 1
ATOM 649 C C . GLU A 1 82 ? 1.853 1.428 -11.132 1.00 97.75 82 GLU A C 1
ATOM 651 O O . GLU A 1 82 ? 1.210 1.788 -10.142 1.00 97.75 82 GLU A O 1
ATOM 656 N N . SER A 1 83 ? 1.390 1.541 -12.377 1.00 97.94 83 SER A N 1
ATOM 657 C CA . SER A 1 83 ? 0.108 2.153 -12.718 1.00 97.94 83 SER A CA 1
ATOM 658 C C . SER A 1 83 ? -1.061 1.340 -12.161 1.00 97.94 83 SER A C 1
ATOM 660 O O . SER A 1 83 ? -1.943 1.894 -11.499 1.00 97.94 83 SER A O 1
ATOM 662 N N . ASP A 1 84 ? -1.046 0.024 -12.365 1.00 98.44 84 ASP A N 1
ATOM 663 C CA . ASP A 1 84 ? -2.088 -0.880 -11.876 1.00 98.44 84 ASP A CA 1
ATOM 664 C C . ASP A 1 84 ? -2.120 -0.913 -10.344 1.00 98.44 84 ASP A C 1
ATOM 666 O O . ASP A 1 84 ? -3.185 -0.784 -9.734 1.00 98.44 84 ASP A O 1
ATOM 670 N N . ALA A 1 85 ? -0.952 -0.998 -9.699 1.00 98.38 85 ALA A N 1
ATOM 671 C CA . ALA A 1 85 ? -0.838 -0.976 -8.245 1.00 98.38 85 ALA A CA 1
ATOM 672 C C . ALA A 1 85 ? -1.362 0.339 -7.650 1.00 98.38 85 ALA A C 1
ATOM 674 O O . ALA A 1 85 ? -2.060 0.315 -6.634 1.00 98.38 85 ALA A O 1
ATOM 675 N N . TYR A 1 86 ? -1.090 1.481 -8.292 1.00 98.56 86 TYR A N 1
ATOM 676 C CA . TYR A 1 86 ? -1.639 2.771 -7.878 1.00 98.56 86 TYR A CA 1
ATOM 677 C C . TYR A 1 86 ? -3.173 2.779 -7.906 1.00 98.56 86 TYR A C 1
ATOM 679 O O . TYR A 1 86 ? -3.808 3.237 -6.949 1.00 98.56 86 TYR A O 1
ATOM 687 N N . TRP A 1 87 ? -3.789 2.277 -8.979 1.00 98.38 87 TRP A N 1
ATOM 688 C CA . TRP A 1 87 ? -5.247 2.260 -9.103 1.00 98.38 87 TRP A CA 1
ATOM 689 C C . TRP A 1 87 ? -5.904 1.278 -8.137 1.00 98.38 87 TRP A C 1
ATOM 691 O O . TRP A 1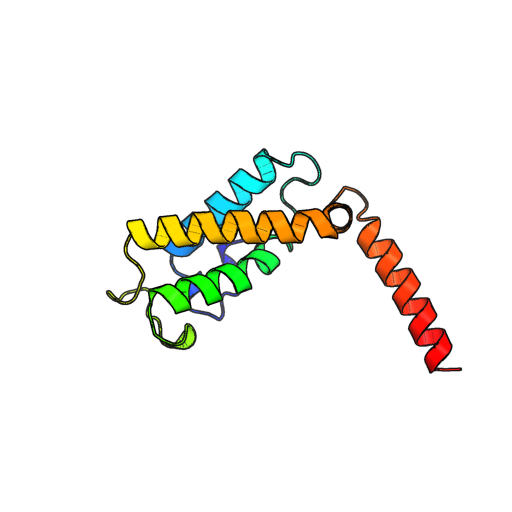 87 ? -6.909 1.628 -7.516 1.00 98.38 87 TRP A O 1
ATOM 701 N N . LEU A 1 88 ? -5.319 0.093 -7.948 1.00 98.31 88 LEU A N 1
ATOM 702 C CA . LEU A 1 88 ? -5.792 -0.891 -6.972 1.00 98.31 88 LEU A CA 1
ATOM 703 C C . LEU A 1 88 ? -5.719 -0.344 -5.545 1.00 98.31 88 LEU A C 1
ATOM 705 O O . LEU A 1 88 ? -6.715 -0.383 -4.818 1.00 98.31 88 LEU A O 1
ATOM 709 N N . LEU A 1 89 ? -4.582 0.252 -5.173 1.00 98.19 89 LEU A N 1
ATOM 710 C CA . LEU A 1 89 ? -4.413 0.922 -3.886 1.00 98.19 89 LEU A CA 1
ATOM 711 C C . LEU A 1 89 ? -5.456 2.031 -3.705 1.00 98.19 89 LEU A C 1
ATOM 713 O O . LEU A 1 89 ? -6.136 2.091 -2.682 1.00 98.19 89 LEU A O 1
ATOM 717 N N . SER A 1 90 ? -5.620 2.885 -4.718 1.00 97.75 90 SER A N 1
ATOM 718 C CA . SER A 1 90 ? -6.586 3.986 -4.692 1.00 97.75 90 SER A CA 1
ATOM 719 C C . SER A 1 90 ? -8.016 3.492 -4.513 1.00 97.75 90 SER A C 1
ATOM 721 O O . SER A 1 90 ? -8.782 4.098 -3.763 1.00 97.75 90 SER A O 1
ATOM 723 N N . ARG A 1 91 ? -8.371 2.388 -5.176 1.00 97.62 91 ARG A N 1
ATOM 724 C CA . ARG A 1 91 ? -9.700 1.792 -5.092 1.00 97.62 91 ARG A CA 1
ATOM 725 C C . ARG A 1 91 ? -9.972 1.198 -3.716 1.00 97.62 91 ARG A C 1
ATOM 727 O O . ARG A 1 91 ? -11.045 1.427 -3.177 1.00 97.62 91 ARG A O 1
ATOM 734 N N . VAL A 1 92 ? -9.025 0.474 -3.125 1.00 97.19 92 VAL A N 1
ATOM 735 C CA . VAL A 1 92 ? -9.221 -0.075 -1.775 1.00 97.19 92 VAL A CA 1
ATOM 736 C C . VAL A 1 92 ? -9.298 1.042 -0.741 1.00 97.19 92 VAL A C 1
ATOM 738 O O . VAL A 1 92 ? -10.215 1.067 0.076 1.00 97.19 92 VAL A O 1
ATOM 741 N N . LEU A 1 93 ? -8.392 2.018 -0.809 1.00 96.44 93 LEU A N 1
ATOM 742 C CA . LEU A 1 93 ? -8.378 3.127 0.142 1.00 96.44 93 LEU A CA 1
ATOM 743 C C . LEU A 1 93 ? -9.591 4.054 0.010 1.00 96.44 93 LEU A C 1
ATOM 745 O O . LEU A 1 93 ? -9.901 4.748 0.976 1.00 96.44 93 LEU A O 1
ATOM 749 N N . SER A 1 94 ? -10.308 4.068 -1.124 1.00 94.75 94 SER A N 1
ATOM 750 C CA . SER A 1 94 ? -11.564 4.824 -1.222 1.00 94.75 94 SER A CA 1
ATOM 751 C C . SER A 1 94 ? -12.634 4.295 -0.272 1.00 94.75 94 SER A C 1
ATOM 753 O O . SER A 1 94 ? -13.423 5.083 0.246 1.00 94.75 94 SER A O 1
ATOM 755 N N . ASP A 1 95 ? -12.624 2.989 -0.009 1.00 95.12 95 ASP A N 1
ATOM 756 C CA . ASP A 1 95 ? -13.655 2.313 0.780 1.00 95.12 95 ASP A CA 1
ATOM 757 C C . ASP A 1 95 ? -13.342 2.340 2.288 1.00 95.12 95 ASP A C 1
ATOM 759 O O . ASP A 1 95 ? -14.248 2.240 3.113 1.00 95.12 95 ASP A O 1
ATOM 763 N N . ILE A 1 96 ? -12.068 2.532 2.654 1.00 94.88 96 ILE A N 1
ATOM 764 C CA . ILE A 1 96 ? -11.580 2.583 4.046 1.00 94.88 96 ILE A CA 1
ATOM 765 C C . ILE A 1 96 ? -10.888 3.910 4.388 1.00 94.88 96 ILE A C 1
ATOM 767 O O . ILE A 1 96 ? -10.050 3.984 5.287 1.00 94.88 96 ILE A O 1
ATOM 771 N N . LYS A 1 97 ? -11.205 4.987 3.660 1.00 90.81 97 LYS A N 1
ATOM 772 C CA . LYS A 1 97 ? -10.520 6.286 3.781 1.00 90.81 97 LYS A CA 1
ATOM 773 C C . LYS A 1 97 ? -10.493 6.808 5.217 1.00 90.81 97 LYS A C 1
ATOM 775 O O . LYS A 1 97 ? -9.484 7.339 5.680 1.00 90.81 97 LYS A O 1
ATOM 780 N N . ASP A 1 98 ? -11.598 6.644 5.930 1.00 94.19 98 ASP A N 1
ATOM 781 C CA . ASP A 1 98 ? -11.793 7.118 7.296 1.00 94.19 98 ASP A CA 1
ATOM 782 C C . ASP A 1 98 ? -11.016 6.309 8.354 1.00 94.19 98 ASP A C 1
ATOM 784 O O . ASP A 1 98 ? -10.990 6.679 9.530 1.00 94.19 98 ASP A O 1
ATOM 788 N N . TYR A 1 99 ? -10.351 5.224 7.950 1.00 95.56 99 TYR A N 1
ATOM 789 C CA . TYR A 1 99 ? -9.442 4.462 8.809 1.00 95.56 99 TYR A CA 1
ATOM 790 C C . TYR A 1 99 ? -8.103 5.195 8.926 1.00 95.56 99 TYR A C 1
ATOM 792 O O . TYR A 1 99 ? -7.400 5.046 9.920 1.00 95.56 99 TYR A O 1
ATOM 800 N N . TYR A 1 100 ? -7.782 6.030 7.935 1.00 95.31 100 TYR A N 1
ATOM 801 C CA . TYR A 1 100 ? -6.518 6.752 7.831 1.00 95.31 100 TYR A CA 1
ATOM 802 C C . TYR A 1 100 ? -6.663 8.256 8.071 1.00 95.31 100 TYR A C 1
ATOM 804 O O . TYR A 1 100 ? -5.667 8.931 8.306 1.00 95.31 100 TYR A O 1
ATOM 812 N N . THR A 1 101 ? -7.878 8.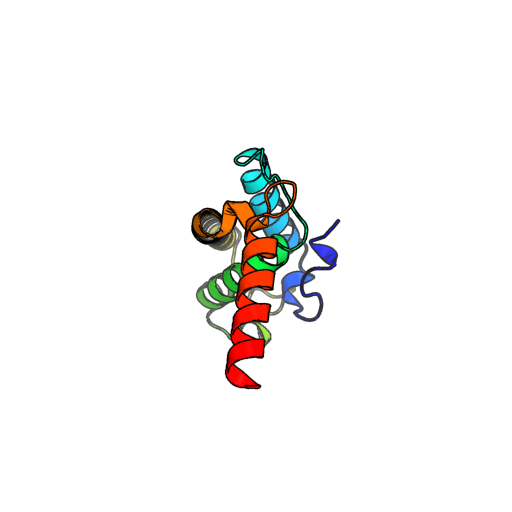818 8.033 1.00 94.00 101 THR A N 1
ATOM 813 C CA . THR A 1 101 ? -8.088 10.238 8.375 1.00 94.00 101 THR A CA 1
ATOM 814 C C . THR A 1 101 ? -7.690 10.537 9.825 1.00 94.00 101 THR A C 1
ATOM 816 O O . THR A 1 101 ? -7.753 9.631 10.659 1.00 94.00 101 THR A O 1
ATOM 819 N N . PRO A 1 102 ? -7.344 11.795 10.168 1.00 93.06 102 PRO A N 1
ATOM 820 C CA . PRO A 1 102 ? -7.017 12.178 11.540 1.00 93.06 102 PRO A CA 1
ATOM 821 C C . PRO A 1 102 ? -8.054 11.684 12.557 1.00 93.06 102 PRO A C 1
ATOM 823 O O . PRO A 1 102 ? -9.259 11.791 12.337 1.00 93.06 102 PRO A O 1
ATOM 826 N N . GLY A 1 103 ? -7.574 11.104 13.658 1.00 91.38 103 GLY A N 1
ATOM 827 C CA . GLY A 1 103 ? -8.415 10.476 14.683 1.00 91.38 103 GLY A CA 1
ATOM 828 C C . GLY A 1 103 ? -8.909 9.061 14.348 1.00 91.38 103 GLY A C 1
ATOM 829 O O . GLY A 1 103 ? -9.441 8.399 15.233 1.00 91.38 103 GLY A O 1
ATOM 830 N N . GLN A 1 104 ? -8.705 8.580 13.116 1.00 92.94 104 GLN A N 1
ATOM 831 C CA . GLN A 1 104 ? -9.006 7.215 12.656 1.00 92.94 104 GLN A CA 1
ATOM 832 C C . GLN A 1 104 ? -10.409 6.710 13.068 1.00 92.94 104 GLN A C 1
ATOM 834 O O . GLN A 1 104 ? -10.543 5.622 13.643 1.00 92.94 104 GLN A O 1
ATOM 839 N N . PRO A 1 105 ? -11.485 7.480 12.809 1.00 95.50 105 PRO A N 1
ATOM 840 C CA . PRO A 1 105 ? -12.831 7.156 13.283 1.00 95.50 105 PRO A CA 1
ATOM 841 C C . PRO A 1 105 ? -13.346 5.802 12.775 1.00 95.50 105 PRO A C 1
ATOM 843 O O . PRO A 1 105 ? -14.127 5.148 13.469 1.00 95.50 105 PRO A O 1
ATOM 846 N N . GLY A 1 106 ? -12.914 5.355 11.593 1.00 95.38 106 GLY A N 1
ATOM 847 C CA . GLY A 1 106 ? -13.278 4.039 11.071 1.00 95.38 106 GLY A CA 1
ATOM 848 C C . GLY A 1 106 ? -12.713 2.887 11.903 1.00 95.38 106 GLY A C 1
ATOM 849 O O . GLY A 1 106 ? -13.445 1.950 12.229 1.00 95.38 106 GLY A O 1
ATOM 850 N N . ILE A 1 107 ? -11.457 3.005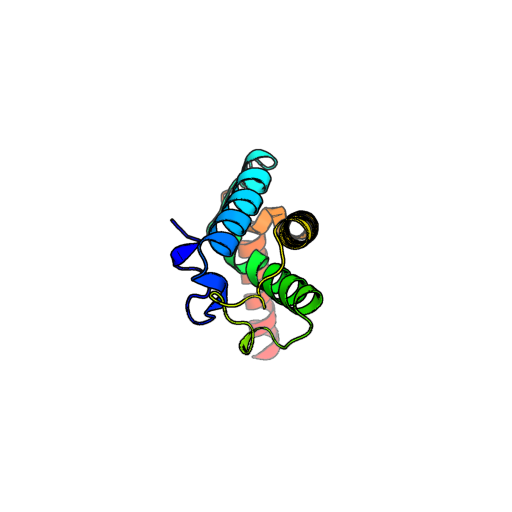 12.348 1.00 95.06 107 ILE A N 1
ATOM 851 C CA . ILE A 1 107 ? -10.815 2.019 13.231 1.00 95.06 107 ILE A CA 1
ATOM 852 C C . ILE A 1 107 ? -11.528 1.977 14.586 1.00 95.06 107 ILE A C 1
ATOM 854 O O . ILE A 1 107 ? -11.837 0.898 15.089 1.00 95.06 107 ILE A O 1
ATOM 858 N N . GLN A 1 108 ? -11.868 3.137 15.156 1.00 96.38 108 GLN A N 1
ATOM 859 C CA . GLN A 1 108 ? -12.598 3.198 16.428 1.00 96.38 108 GLN A CA 1
ATOM 860 C C . GLN A 1 108 ? -13.955 2.482 16.347 1.00 96.38 108 GLN A C 1
ATOM 862 O O . GLN A 1 108 ? -14.294 1.694 17.232 1.00 96.38 108 GLN A O 1
ATOM 867 N N . ARG A 1 109 ? -14.716 2.693 15.262 1.00 97.00 109 ARG A N 1
ATOM 868 C CA . ARG A 1 109 ? -15.988 1.984 15.039 1.00 97.00 109 ARG A CA 1
ATOM 869 C C . ARG A 1 109 ? -15.795 0.477 14.896 1.00 97.00 109 ARG A C 1
ATOM 871 O O . ARG A 1 109 ? -16.612 -0.283 15.414 1.00 97.00 109 ARG A O 1
ATOM 878 N N . LEU A 1 110 ? -14.727 0.041 14.227 1.00 96.69 110 LEU A N 1
ATOM 879 C CA . LEU A 1 110 ? -14.415 -1.379 14.075 1.00 96.69 110 LEU A CA 1
ATOM 880 C C . LEU A 1 110 ? -14.112 -2.039 15.428 1.00 96.69 110 LEU A C 1
ATOM 882 O O . LEU A 1 110 ? -14.641 -3.112 15.705 1.00 96.69 110 LEU A O 1
ATOM 886 N N . ILE A 1 111 ? -13.335 -1.376 16.289 1.00 97.25 111 ILE A N 1
ATOM 887 C CA . ILE A 1 111 ? -13.013 -1.865 17.639 1.00 97.25 111 ILE A CA 1
ATOM 888 C C . ILE A 1 111 ? -14.279 -2.006 18.491 1.00 97.25 111 ILE A C 1
ATOM 890 O O . ILE A 1 111 ? -14.469 -3.035 19.138 1.00 97.25 111 ILE A O 1
ATOM 894 N N . LEU A 1 112 ? -15.166 -1.005 18.474 1.00 97.00 112 LEU A N 1
ATOM 895 C CA . LEU A 1 112 ? -16.435 -1.071 19.207 1.00 97.00 112 LEU A CA 1
ATOM 896 C C . LEU A 1 112 ? -17.309 -2.229 18.714 1.00 97.00 112 LEU A C 1
ATOM 898 O O . LEU A 1 112 ? -17.806 -3.011 19.518 1.00 97.00 112 LEU A O 1
ATOM 902 N N . ARG A 1 113 ? -17.419 -2.399 17.392 1.00 97.00 113 ARG A N 1
ATOM 903 C CA . ARG A 1 113 ? -18.167 -3.512 16.801 1.00 97.00 113 ARG A CA 1
ATOM 904 C C . ARG A 1 113 ? -17.573 -4.868 17.179 1.00 97.00 113 ARG A C 1
ATOM 906 O O . ARG A 1 113 ? -18.324 -5.789 17.480 1.00 97.00 113 ARG A O 1
ATOM 913 N N . LEU A 1 114 ? -16.247 -5.000 17.163 1.00 97.44 114 LEU A N 1
ATOM 914 C CA . LEU A 1 114 ? -15.570 -6.229 17.571 1.00 97.44 114 LEU A CA 1
ATOM 915 C C . LEU A 1 114 ? -15.851 -6.544 19.044 1.00 97.44 114 LEU A C 1
ATOM 917 O O . LEU A 1 114 ? -16.207 -7.675 19.360 1.00 97.44 114 LEU A O 1
ATOM 921 N N . LYS A 1 115 ? -15.767 -5.540 19.926 1.00 96.81 115 LYS A N 1
ATOM 922 C CA . LYS A 1 115 ? -16.095 -5.676 21.352 1.00 96.81 115 LYS A CA 1
ATOM 923 C C . LYS A 1 115 ? -17.526 -6.179 21.562 1.00 96.81 115 LYS A C 1
ATOM 925 O O . LYS A 1 115 ? -17.739 -7.075 22.374 1.00 96.81 115 LYS A O 1
ATOM 930 N N . ASP A 1 116 ? -18.485 -5.637 20.815 1.00 97.25 116 ASP A N 1
ATOM 931 C CA . ASP A 1 116 ? -19.885 -6.058 20.895 1.00 97.25 116 ASP A CA 1
ATOM 932 C C . ASP A 1 116 ? -20.095 -7.492 20.389 1.00 97.25 116 ASP A C 1
ATOM 934 O O . ASP A 1 116 ? -20.884 -8.234 20.968 1.00 97.25 116 ASP A O 1
ATOM 938 N N . ILE A 1 117 ? -19.396 -7.896 19.321 1.00 97.44 117 ILE A N 1
ATOM 939 C CA . ILE A 1 117 ? -19.471 -9.263 18.785 1.00 97.44 117 ILE A CA 1
ATOM 940 C C . ILE A 1 117 ? -18.904 -10.265 19.790 1.00 97.44 117 ILE A C 1
ATOM 942 O O . ILE A 1 117 ? -19.573 -11.250 20.078 1.00 97.44 117 ILE A O 1
ATOM 946 N N . VAL A 1 118 ? -17.715 -10.006 20.343 1.00 97.44 118 VAL A N 1
ATOM 947 C CA . VAL A 1 118 ? -17.081 -10.892 21.334 1.00 97.44 118 VAL A CA 1
ATOM 948 C C . VAL A 1 118 ? -17.993 -11.069 22.544 1.00 97.44 118 VAL A C 1
ATOM 950 O O . VAL A 1 118 ? -18.291 -12.195 22.923 1.00 97.44 118 VAL A O 1
ATOM 953 N N . LYS A 1 119 ? -18.549 -9.967 23.067 1.00 96.62 119 LYS A N 1
ATOM 954 C CA . LYS A 1 119 ? -19.492 -10.020 24.188 1.00 96.62 119 LYS A CA 1
ATOM 955 C C . LYS A 1 119 ? -20.709 -10.913 23.902 1.00 96.62 119 LYS A C 1
ATOM 957 O O . LYS A 1 119 ? -21.152 -11.609 24.798 1.00 96.62 119 LYS A O 1
ATOM 962 N N . ARG A 1 120 ? -21.247 -10.893 22.678 1.00 95.88 120 ARG A N 1
ATOM 963 C CA . ARG A 1 120 ? -22.410 -11.715 22.289 1.00 95.88 120 ARG A CA 1
ATOM 964 C C . ARG A 1 120 ? -22.091 -13.193 22.077 1.00 95.88 120 ARG A C 1
ATOM 966 O O . ARG A 1 120 ? -23.020 -13.984 22.050 1.00 95.88 120 ARG A O 1
ATOM 973 N N . VAL A 1 121 ? -20.838 -13.531 21.784 1.00 95.81 121 VAL A N 1
ATOM 974 C CA . VAL A 1 121 ? -20.411 -14.920 21.548 1.00 95.81 121 VAL A CA 1
ATOM 975 C C . VAL A 1 121 ? -20.012 -15.598 22.859 1.00 95.81 121 VAL A C 1
ATOM 977 O O . VAL A 1 121 ? -20.203 -16.802 22.989 1.00 95.81 121 VAL A O 1
ATOM 980 N N . ASP A 1 122 ? -19.478 -14.830 23.812 1.00 89.12 122 ASP A N 1
ATOM 981 C CA . ASP A 1 122 ? -19.100 -15.313 25.147 1.00 89.12 122 ASP A CA 1
ATOM 982 C C . ASP A 1 122 ? -20.280 -15.348 26.152 1.00 89.12 122 ASP A C 1
ATOM 984 O O . ASP A 1 122 ? -20.111 -15.853 27.264 1.00 89.12 122 ASP A O 1
ATOM 988 N N . GLU A 1 123 ? -21.452 -14.813 25.781 1.00 65.19 123 GLU A N 1
ATOM 989 C CA . GLU A 1 123 ? -22.744 -14.943 26.494 1.00 65.19 123 GLU A CA 1
ATOM 990 C C . GLU A 1 123 ? -23.555 -16.138 25.966 1.00 65.19 123 GLU A C 1
ATOM 992 O O . GLU A 1 123 ? -24.102 -16.888 26.809 1.00 65.19 123 GLU A O 1
#

Radius of gyration: 17.14 Å; chains: 1; bounding box: 42×33×46 Å